Protein AF-A0A382D4C7-F1 (afdb_monomer_lite)

Secondary structure (DSSP, 8-state):
--------SS------------TT------------------GGGTTPBPTTSPBPPTTS----

Structure (mmCIF, N/CA/C/O backbone):
data_AF-A0A382D4C7-F1
#
_entry.id   AF-A0A382D4C7-F1
#
loop_
_atom_site.group_PDB
_atom_site.id
_atom_site.type_symbol
_atom_site.label_atom_id
_atom_site.label_alt_id
_atom_site.label_comp_id
_atom_site.label_asym_id
_atom_site.label_entity_id
_atom_site.label_seq_id
_atom_site.pdbx_PDB_ins_code
_atom_site.Cartn_x
_atom_site.Cartn_y
_atom_site.Cartn_z
_atom_site.occupancy
_atom_site.B_iso_or_equiv
_atom_site.auth_seq_id
_atom_site.auth_comp_id
_atom_site.auth_asym_id
_atom_site.auth_atom_id
_atom_site.pdbx_PDB_model_num
ATOM 1 N N . MET A 1 1 ? 9.762 -28.881 15.911 1.00 46.84 1 MET A N 1
ATOM 2 C CA . MET A 1 1 ? 10.218 -27.651 15.228 1.00 46.84 1 MET A CA 1
ATOM 3 C C . MET A 1 1 ? 9.022 -26.721 15.102 1.00 46.84 1 MET A C 1
ATOM 5 O O . MET A 1 1 ? 8.092 -27.056 14.385 1.00 46.84 1 MET A O 1
ATOM 9 N N . ILE A 1 2 ? 8.985 -25.629 15.870 1.00 52.16 2 ILE A N 1
ATOM 10 C CA . ILE A 1 2 ? 7.936 -24.605 15.762 1.00 52.16 2 ILE A CA 1
ATOM 11 C C . ILE A 1 2 ? 8.287 -23.762 14.535 1.00 52.16 2 ILE A C 1
ATOM 13 O O . ILE A 1 2 ? 9.238 -22.988 14.569 1.00 52.16 2 ILE A O 1
ATOM 17 N N . GLY A 1 3 ? 7.592 -24.000 13.424 1.00 54.47 3 GLY A N 1
ATOM 18 C CA . GLY A 1 3 ? 7.751 -23.218 12.205 1.00 54.47 3 GLY A CA 1
ATOM 19 C C . GLY A 1 3 ? 7.024 -21.889 12.349 1.00 54.47 3 GLY A C 1
ATOM 20 O O . GLY A 1 3 ? 5.815 -21.862 12.569 1.00 54.47 3 GLY A O 1
ATOM 21 N N . CYS A 1 4 ? 7.751 -20.787 12.208 1.00 63.34 4 CYS A N 1
ATOM 22 C CA . CYS A 1 4 ? 7.197 -19.476 11.894 1.00 63.34 4 CYS A CA 1
ATOM 23 C C . CYS A 1 4 ? 6.614 -19.523 10.470 1.00 63.34 4 CYS A C 1
ATOM 25 O O . CYS A 1 4 ? 7.226 -19.074 9.509 1.00 63.34 4 CYS A O 1
ATOM 27 N N . HIS A 1 5 ? 5.453 -20.160 10.320 1.00 58.06 5 HIS A N 1
ATOM 28 C CA . HIS A 1 5 ? 4.708 -20.178 9.067 1.00 58.06 5 HIS A CA 1
ATOM 29 C C . HIS A 1 5 ? 4.030 -18.819 8.869 1.00 58.06 5 HIS A C 1
ATOM 31 O O . HIS A 1 5 ? 3.505 -18.259 9.835 1.00 58.06 5 HIS A O 1
ATOM 37 N N . SER A 1 6 ? 4.048 -18.293 7.643 1.00 61.97 6 SER A N 1
ATOM 38 C CA . SER A 1 6 ? 3.407 -17.028 7.281 1.00 61.97 6 SER A CA 1
ATOM 39 C C . SER A 1 6 ? 1.903 -17.107 7.557 1.00 61.97 6 SER A C 1
ATOM 41 O O . SER A 1 6 ? 1.129 -17.593 6.737 1.00 61.97 6 SER A O 1
ATOM 43 N N . SER A 1 7 ? 1.464 -16.661 8.735 1.00 60.78 7 SER A N 1
ATOM 44 C CA . SER A 1 7 ? 0.051 -16.393 8.967 1.00 60.78 7 SER A CA 1
ATOM 45 C C . SER A 1 7 ? -0.354 -15.201 8.092 1.00 60.78 7 SER A C 1
ATOM 47 O O . SER A 1 7 ? 0.444 -14.274 7.924 1.00 60.78 7 SER A O 1
ATOM 49 N N . PRO A 1 8 ? -1.557 -15.213 7.489 1.00 61.38 8 PRO A N 1
ATOM 50 C CA . PRO A 1 8 ? -1.988 -14.149 6.590 1.00 61.38 8 PRO A CA 1
ATOM 51 C C . PRO A 1 8 ? -1.897 -12.801 7.303 1.00 61.38 8 PRO A C 1
ATOM 53 O O . PRO A 1 8 ? -2.613 -12.545 8.274 1.00 61.38 8 PRO A O 1
ATOM 56 N N . ARG A 1 9 ? -0.963 -11.963 6.832 1.00 64.88 9 ARG A N 1
ATOM 57 C CA . ARG A 1 9 ? -0.571 -10.712 7.495 1.00 64.88 9 ARG A CA 1
ATOM 58 C C . ARG A 1 9 ? -1.723 -9.715 7.574 1.00 64.88 9 ARG A C 1
ATOM 60 O O . ARG A 1 9 ? -1.801 -8.963 8.539 1.00 64.88 9 ARG A O 1
ATOM 67 N N . TYR A 1 10 ? -2.648 -9.759 6.618 1.00 68.56 10 TYR A N 1
ATOM 68 C CA . TYR A 1 10 ? -3.850 -8.934 6.596 1.00 68.56 10 TYR A CA 1
ATOM 69 C C . TYR A 1 10 ? -5.022 -9.723 5.993 1.00 68.56 10 TYR A C 1
ATOM 71 O O . TYR A 1 10 ? -4.844 -10.534 5.092 1.00 68.56 10 TYR A O 1
ATOM 79 N N . GLY A 1 11 ? -6.238 -9.511 6.508 1.00 63.88 11 GLY A N 1
ATOM 80 C CA . GLY A 1 11 ? -7.471 -10.007 5.878 1.00 63.88 11 GLY A CA 1
ATOM 81 C C . GLY A 1 11 ? -8.160 -11.224 6.506 1.00 63.88 11 GLY A C 1
ATOM 82 O O . GLY A 1 11 ? -9.312 -11.481 6.165 1.00 63.88 11 GLY A O 1
ATOM 83 N N . GLN A 1 12 ? -7.578 -11.934 7.479 1.00 59.50 12 GLN A N 1
ATOM 84 C CA . GLN A 1 12 ? -8.314 -13.017 8.152 1.00 59.50 12 GLN A CA 1
ATOM 85 C C . GLN A 1 12 ? -9.139 -12.528 9.344 1.00 59.50 12 GLN A C 1
ATOM 87 O O . GLN A 1 12 ? -8.740 -12.606 10.502 1.00 59.50 12 GLN A O 1
ATOM 92 N N . ARG A 1 13 ? -10.362 -12.072 9.053 1.00 59.47 13 ARG A N 1
ATOM 93 C CA . ARG A 1 13 ? -11.450 -12.038 10.040 1.00 59.47 13 ARG A CA 1
ATOM 94 C C . ARG A 1 13 ? -12.228 -13.351 9.985 1.00 59.47 13 ARG A C 1
ATOM 96 O O . ARG A 1 13 ? -13.351 -13.380 9.492 1.00 59.47 13 ARG A O 1
ATOM 103 N N . ASN A 1 14 ? -11.686 -14.415 10.577 1.00 57.25 14 ASN A N 1
ATOM 104 C CA . ASN A 1 14 ? -12.579 -15.429 11.129 1.00 57.25 14 ASN A CA 1
ATOM 105 C C . ASN A 1 14 ? -13.179 -14.833 12.404 1.00 57.25 14 ASN A C 1
ATOM 107 O O . A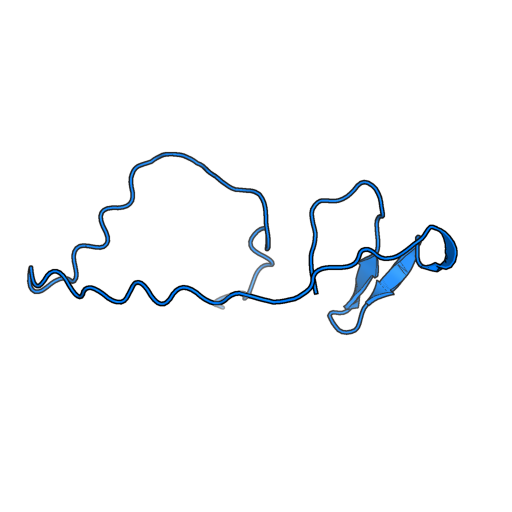SN A 1 14 ? -12.506 -14.668 13.416 1.00 57.25 14 ASN A O 1
ATOM 111 N N . SER A 1 15 ? -14.448 -14.432 12.331 1.00 54.72 15 SER A N 1
ATOM 112 C CA . SER A 1 15 ? -15.194 -13.807 13.427 1.00 54.72 15 SER A CA 1
ATOM 113 C C . SER A 1 15 ? -15.579 -14.808 14.531 1.00 54.72 15 SER A C 1
ATOM 115 O O . SER A 1 15 ? -16.650 -14.685 15.134 1.00 54.72 15 SER A O 1
ATOM 117 N N . SER A 1 16 ? -14.716 -15.775 14.861 1.00 49.81 16 SER A N 1
ATOM 118 C CA . SER A 1 16 ? -14.766 -16.353 16.198 1.00 49.81 16 SER A CA 1
ATOM 119 C C . SER A 1 16 ? -14.220 -15.273 17.123 1.00 49.81 16 SER A C 1
ATOM 121 O O . SER A 1 16 ? -13.052 -14.903 17.107 1.00 49.81 16 SER A O 1
ATOM 123 N N . ARG A 1 17 ? -15.140 -14.653 17.852 1.00 54.47 17 ARG A N 1
ATOM 124 C CA . ARG A 1 17 ? -14.918 -13.604 18.841 1.00 54.47 17 ARG A CA 1
ATOM 125 C C . ARG A 1 17 ? -13.884 -14.106 19.861 1.00 54.47 17 ARG A C 1
ATOM 127 O O . ARG A 1 17 ? -14.274 -14.621 20.906 1.00 54.47 17 ARG A O 1
ATOM 134 N N . MET A 1 18 ? -12.585 -13.999 19.565 1.00 54.00 18 MET A N 1
ATOM 135 C CA . MET A 1 18 ? -11.523 -14.332 20.510 1.00 54.00 18 MET A CA 1
ATOM 136 C C . MET A 1 18 ? -11.596 -13.296 21.622 1.00 54.00 18 MET A C 1
ATOM 138 O O . MET A 1 18 ? -11.042 -12.202 21.551 1.00 54.00 18 MET A O 1
ATOM 142 N N . LYS A 1 19 ? -12.364 -13.630 22.657 1.00 45.28 19 LYS A N 1
ATOM 143 C CA . LYS A 1 19 ? -12.210 -13.041 23.975 1.00 45.28 19 LYS A CA 1
ATOM 144 C C . LYS A 1 19 ? -10.782 -13.380 24.393 1.00 45.28 19 LYS A C 1
ATOM 146 O O . LYS A 1 19 ? -10.532 -14.500 24.823 1.00 45.28 19 LYS A O 1
ATOM 151 N N . THR A 1 20 ? -9.859 -12.437 24.258 1.00 51.00 20 THR A N 1
ATOM 152 C CA . THR A 1 20 ? -8.562 -12.493 24.934 1.00 51.00 20 THR A CA 1
ATOM 153 C C . THR A 1 20 ? -8.843 -12.357 26.431 1.00 51.00 20 THR A C 1
ATOM 155 O O . THR A 1 20 ? -8.849 -11.264 26.991 1.00 51.00 20 THR A O 1
ATOM 158 N N . LYS A 1 21 ? -9.251 -13.459 27.063 1.00 47.91 21 LYS A N 1
ATOM 159 C CA . LYS A 1 21 ? -9.218 -13.587 28.513 1.00 47.91 21 LYS A CA 1
ATOM 160 C C . LYS A 1 21 ? -7.811 -14.054 28.831 1.00 47.91 21 LYS A C 1
ATOM 162 O O . LYS A 1 21 ? -7.465 -15.191 28.525 1.00 47.91 21 LYS A O 1
ATOM 167 N N . ASP A 1 22 ? -7.016 -13.168 29.413 1.00 55.38 22 ASP A N 1
ATOM 168 C CA . ASP A 1 22 ? -5.807 -13.577 30.110 1.00 55.38 22 ASP A CA 1
ATOM 169 C C . ASP A 1 22 ? -6.191 -14.668 31.130 1.00 55.38 22 ASP A C 1
ATOM 171 O O . ASP A 1 22 ? -7.271 -14.603 31.731 1.00 55.38 22 ASP A O 1
ATOM 175 N N . ALA A 1 23 ? -5.334 -15.673 31.335 1.00 60.09 23 ALA A N 1
ATOM 176 C CA . ALA A 1 23 ? -5.589 -16.814 32.230 1.00 60.09 23 ALA A CA 1
ATOM 177 C C . ALA A 1 23 ? -5.921 -16.413 33.691 1.00 60.09 23 ALA A C 1
ATOM 179 O O . ALA A 1 23 ? -6.367 -17.242 34.476 1.00 60.09 23 ALA A O 1
ATOM 180 N N . SER A 1 24 ? -5.740 -15.134 34.044 1.00 61.56 24 SER A N 1
ATOM 181 C CA . SER A 1 24 ? -6.022 -14.524 35.348 1.00 61.56 24 SER A CA 1
ATOM 182 C C . SER A 1 24 ? -7.330 -13.715 35.418 1.00 61.56 24 SER A C 1
ATOM 184 O O . SER A 1 24 ? -7.608 -13.091 36.441 1.00 61.56 24 SER A O 1
ATOM 186 N N . GLY A 1 25 ? -8.139 -13.670 34.352 1.00 58.06 25 GLY A N 1
ATOM 187 C CA . GLY A 1 25 ? -9.435 -12.977 34.355 1.00 58.06 25 GLY A CA 1
ATOM 188 C C . GLY A 1 25 ? -9.365 -11.442 34.386 1.00 58.06 25 GLY A C 1
ATOM 189 O O . GLY A 1 25 ? -10.413 -10.792 34.423 1.00 58.06 25 GLY A O 1
ATOM 190 N N . LYS A 1 26 ? -8.171 -10.835 34.325 1.00 57.97 26 LYS A N 1
ATOM 191 C CA . LYS A 1 26 ? -8.023 -9.382 34.166 1.00 57.97 26 LYS A CA 1
ATOM 192 C C . LYS A 1 26 ? -8.261 -8.982 32.714 1.00 57.97 26 LYS A C 1
ATOM 194 O O . LYS A 1 26 ? -7.613 -9.482 31.808 1.00 57.97 26 LYS A O 1
ATOM 199 N N . VAL A 1 27 ? -9.176 -8.039 32.497 1.00 64.00 27 VAL A N 1
ATOM 200 C CA . VAL A 1 27 ? -9.339 -7.370 31.202 1.00 64.00 27 VAL A CA 1
ATOM 201 C C . VAL A 1 27 ? -8.210 -6.357 31.066 1.00 64.00 27 VAL A C 1
ATOM 203 O O . VAL A 1 27 ? -8.304 -5.232 31.560 1.00 64.00 27 VAL A O 1
ATOM 206 N N . THR A 1 28 ? -7.123 -6.752 30.419 1.00 64.62 28 THR A N 1
ATOM 207 C CA . THR A 1 28 ? -6.062 -5.820 30.062 1.00 64.62 28 THR A CA 1
ATOM 208 C C . THR A 1 28 ? -6.505 -4.993 28.848 1.00 64.62 28 THR A C 1
ATOM 210 O O . THR A 1 28 ? -6.695 -5.482 27.735 1.00 64.62 28 THR A O 1
ATOM 213 N N . LYS A 1 29 ? -6.775 -3.698 29.055 1.00 65.06 29 LYS A N 1
ATOM 214 C CA . LYS A 1 29 ? -7.285 -2.804 28.000 1.00 65.06 29 LYS A CA 1
ATOM 215 C C . LYS A 1 29 ? -6.128 -2.280 27.138 1.00 65.06 29 LYS A C 1
ATOM 217 O O . LYS A 1 29 ? -5.880 -1.081 27.088 1.00 65.06 29 LYS A O 1
ATOM 222 N N . HIS A 1 30 ? -5.416 -3.164 26.442 1.00 68.81 30 HIS A N 1
ATOM 223 C CA . HIS A 1 30 ? -4.281 -2.801 25.576 1.00 68.81 30 HIS A CA 1
ATOM 224 C C . HIS A 1 30 ? -4.704 -2.293 24.184 1.00 68.81 30 HIS A C 1
ATOM 226 O O . HIS A 1 30 ? -4.059 -2.592 23.180 1.00 68.81 30 HIS A O 1
ATOM 232 N N . ARG A 1 31 ? -5.797 -1.524 24.074 1.00 71.06 31 ARG A N 1
ATOM 233 C CA . ARG A 1 31 ? -6.227 -0.993 22.770 1.00 71.06 31 ARG A CA 1
ATOM 234 C C . ARG A 1 31 ? -5.500 0.317 22.472 1.00 71.06 31 ARG A C 1
ATOM 236 O O . ARG A 1 31 ? -6.004 1.391 22.784 1.00 71.06 31 ARG A O 1
ATOM 243 N N . LYS A 1 32 ? -4.319 0.215 21.862 1.00 81.12 32 LYS A N 1
ATOM 244 C CA . LYS A 1 32 ? -3.579 1.363 21.324 1.00 81.12 32 LYS A CA 1
ATOM 245 C C . LYS A 1 32 ? -4.016 1.605 19.875 1.00 81.12 32 LYS A C 1
ATOM 247 O O . LYS A 1 32 ? -3.814 0.744 19.026 1.00 81.12 32 LYS A O 1
ATOM 252 N N . SER A 1 33 ? -4.653 2.743 19.601 1.00 85.50 33 SER A N 1
ATOM 253 C CA . SER A 1 33 ? -4.950 3.198 18.236 1.00 85.50 33 SER A CA 1
ATOM 254 C C . SER A 1 33 ? -3.802 4.060 17.720 1.00 85.50 33 SER A C 1
ATOM 256 O O . SER A 1 33 ? -3.364 4.967 18.425 1.00 85.50 33 SER A O 1
ATOM 258 N N . MET A 1 34 ? -3.334 3.790 16.504 1.00 86.88 34 MET A N 1
ATOM 259 C CA . MET A 1 34 ? -2.333 4.601 15.808 1.00 86.88 34 MET A CA 1
ATOM 260 C C . MET A 1 34 ? -2.925 5.072 14.479 1.00 86.88 34 MET A C 1
ATOM 262 O O . MET A 1 34 ? -3.633 4.312 13.821 1.00 86.88 34 MET A O 1
ATOM 266 N N . THR A 1 35 ? -2.665 6.324 14.114 1.00 92.69 35 THR A N 1
ATOM 267 C CA . THR A 1 35 ? -3.068 6.932 12.841 1.00 92.69 35 THR A CA 1
ATOM 268 C C . THR A 1 35 ? -1.822 7.325 12.055 1.00 92.69 35 THR A C 1
ATOM 270 O O . THR A 1 35 ? -0.795 7.665 12.639 1.00 92.69 35 THR A O 1
ATOM 273 N N . GLY A 1 36 ? -1.907 7.268 10.729 1.00 94.25 36 GLY A N 1
ATOM 274 C CA . GLY A 1 36 ? -0.802 7.586 9.831 1.00 94.25 36 GLY A CA 1
ATOM 275 C C . GLY A 1 36 ? -1.285 7.721 8.391 1.00 94.25 36 GLY A C 1
ATOM 276 O O . GLY A 1 36 ? -2.450 7.451 8.095 1.00 94.25 36 GLY A O 1
ATOM 277 N N . VAL A 1 37 ? -0.389 8.157 7.507 1.00 96.38 37 VAL A N 1
ATOM 278 C CA . VAL A 1 37 ? -0.650 8.213 6.065 1.00 96.38 37 VAL A CA 1
ATOM 279 C C . VAL A 1 37 ? -0.451 6.822 5.477 1.00 96.38 37 VAL A C 1
ATOM 281 O O . VAL A 1 37 ? 0.511 6.137 5.816 1.00 96.38 37 VAL A O 1
ATOM 284 N N . SER A 1 38 ? -1.358 6.420 4.593 1.00 92.19 38 SER A N 1
ATOM 285 C CA . SER A 1 38 ? -1.250 5.186 3.824 1.00 92.19 38 SER A CA 1
ATOM 286 C C . SER A 1 38 ? -1.128 5.528 2.344 1.00 92.19 38 SER A C 1
ATOM 288 O O . SER A 1 38 ?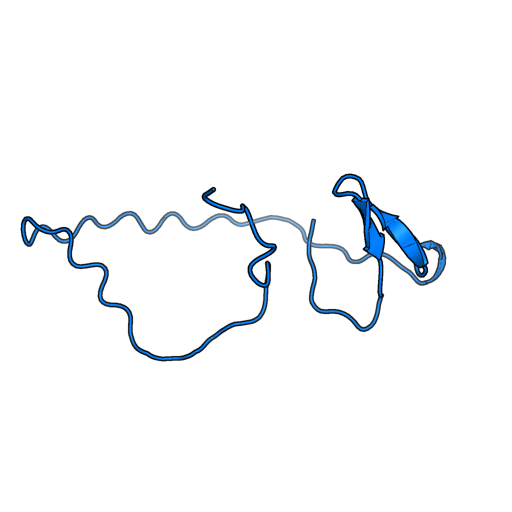 -1.810 6.422 1.842 1.00 92.19 38 SER A O 1
ATOM 290 N N . SER A 1 39 ? -0.246 4.811 1.662 1.00 93.62 39 SER A N 1
ATOM 291 C CA . SER A 1 39 ? -0.092 4.802 0.213 1.00 93.62 39 SER A CA 1
ATOM 292 C C . SER A 1 39 ? -0.022 3.350 -0.262 1.00 93.62 39 SER A C 1
ATOM 294 O O . SER A 1 39 ? 0.153 2.434 0.543 1.00 93.62 39 SER A O 1
ATOM 296 N N . PHE A 1 40 ? -0.192 3.133 -1.563 1.00 92.19 40 PHE A N 1
ATOM 297 C CA . PHE A 1 40 ? -0.103 1.812 -2.180 1.00 92.19 40 PHE A CA 1
ATOM 298 C C . PHE A 1 40 ? 1.024 1.788 -3.216 1.00 92.19 40 PHE A C 1
ATOM 300 O O . PHE A 1 40 ? 1.395 2.829 -3.764 1.00 92.19 40 PHE A O 1
ATOM 307 N N . TYR A 1 41 ? 1.576 0.603 -3.471 1.00 93.38 41 TYR A N 1
ATOM 308 C CA . TYR A 1 41 ? 2.561 0.408 -4.529 1.00 93.38 41 TYR A CA 1
ATOM 309 C C . TYR A 1 41 ? 1.868 0.227 -5.881 1.00 93.38 41 TYR A C 1
ATOM 311 O O . TYR A 1 41 ? 0.851 -0.452 -5.978 1.00 93.38 41 TYR A O 1
ATOM 319 N N . ALA A 1 42 ? 2.426 0.851 -6.916 1.00 92.50 42 ALA A N 1
ATOM 320 C CA . ALA A 1 42 ? 1.918 0.766 -8.279 1.00 92.50 42 ALA A CA 1
ATOM 321 C C . ALA A 1 42 ? 2.436 -0.486 -9.017 1.00 92.50 42 ALA A C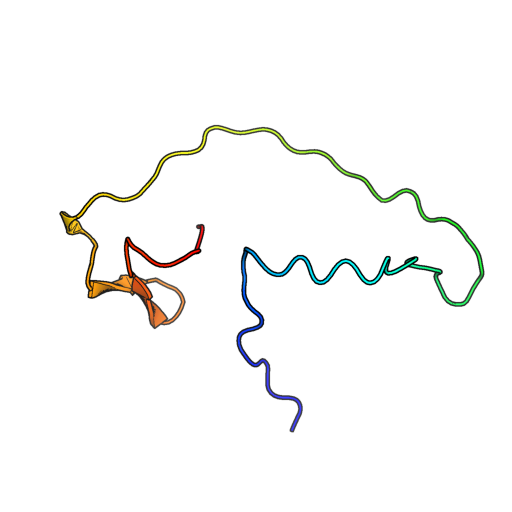 1
ATOM 323 O O . ALA A 1 42 ? 3.275 -1.237 -8.510 1.00 92.50 42 ALA A O 1
ATOM 324 N N . GLU A 1 43 ? 1.958 -0.663 -10.249 1.00 94.56 43 GLU A N 1
ATOM 325 C CA . GLU A 1 43 ? 2.257 -1.791 -11.144 1.00 94.56 43 GLU A CA 1
ATOM 326 C C . GLU A 1 43 ? 3.756 -2.028 -11.365 1.00 94.56 43 GLU A C 1
ATOM 328 O O . GLU A 1 43 ? 4.180 -3.176 -11.472 1.00 94.56 43 GLU A O 1
ATOM 333 N N . ASP A 1 44 ? 4.576 -0.973 -11.319 1.00 95.44 44 ASP A N 1
ATOM 334 C CA . ASP A 1 44 ? 6.038 -1.048 -11.445 1.00 95.4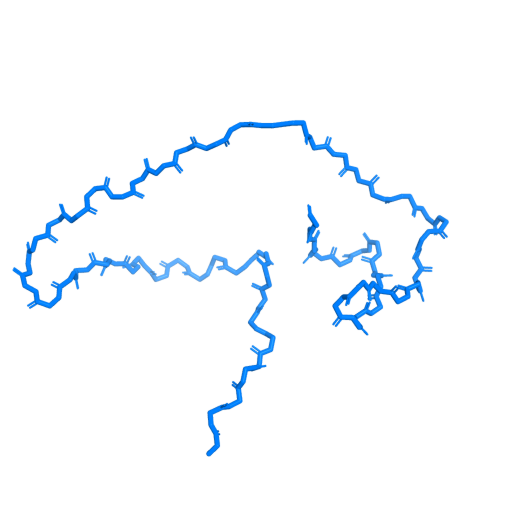4 44 ASP A CA 1
ATOM 335 C C . ASP A 1 44 ? 6.699 -2.008 -10.448 1.00 95.44 44 ASP A C 1
ATOM 337 O O . ASP A 1 44 ? 7.848 -2.418 -10.642 1.00 95.44 44 ASP A O 1
ATOM 341 N N . PHE A 1 45 ? 6.026 -2.338 -9.345 1.00 93.19 45 PHE A N 1
ATOM 342 C CA . PHE A 1 45 ? 6.542 -3.231 -8.312 1.00 93.19 45 PHE A CA 1
ATOM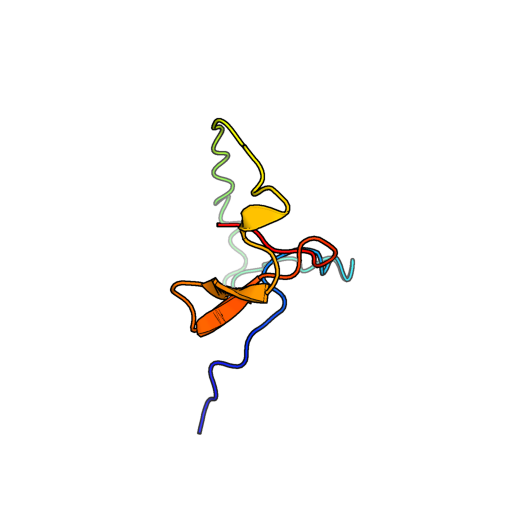 343 C C . PHE A 1 45 ? 5.964 -4.641 -8.380 1.00 93.19 45 PHE A C 1
ATOM 345 O O . PHE A 1 45 ? 6.472 -5.524 -7.684 1.00 93.19 45 PHE A O 1
ATOM 352 N N . HIS A 1 46 ? 4.934 -4.879 -9.193 1.00 94.19 46 HIS A N 1
ATOM 353 C CA . HIS A 1 46 ? 4.314 -6.192 -9.307 1.00 94.19 46 HIS A CA 1
ATOM 354 C C . HIS A 1 46 ? 5.341 -7.241 -9.757 1.00 94.19 46 HIS A C 1
ATOM 356 O O . HIS A 1 46 ? 6.152 -7.003 -10.652 1.00 94.19 46 HIS A O 1
ATOM 362 N N . GLY A 1 47 ? 5.354 -8.393 -9.092 1.00 94.81 47 GLY A N 1
ATOM 363 C CA . GLY A 1 47 ? 6.318 -9.457 -9.360 1.00 94.81 47 GLY A CA 1
ATOM 364 C C . GLY A 1 47 ? 7.712 -9.229 -8.759 1.00 94.81 47 GLY A C 1
ATOM 365 O O . GLY A 1 47 ? 8.568 -10.103 -8.891 1.00 94.81 47 GLY A O 1
ATOM 366 N N . LYS A 1 48 ? 7.971 -8.106 -8.070 1.00 95.75 48 LYS A N 1
ATOM 367 C CA . LYS A 1 48 ? 9.257 -7.873 -7.389 1.00 95.75 48 LYS A CA 1
ATOM 368 C C . LYS A 1 48 ? 9.289 -8.512 -6.004 1.00 95.75 48 LYS A C 1
ATOM 370 O O . LYS A 1 48 ? 8.291 -8.545 -5.287 1.00 95.75 48 LYS A O 1
ATOM 375 N N . VAL A 1 49 ? 10.467 -8.987 -5.606 1.00 95.12 49 VAL A N 1
ATOM 376 C CA . VAL A 1 49 ? 10.702 -9.572 -4.280 1.00 95.12 49 VAL A CA 1
ATOM 377 C C . VAL A 1 49 ? 10.766 -8.463 -3.227 1.00 95.12 49 VAL A C 1
ATOM 379 O O . VAL A 1 49 ? 11.525 -7.504 -3.360 1.00 95.12 49 VAL A O 1
ATOM 382 N N . THR A 1 50 ? 9.958 -8.596 -2.178 1.00 93.81 50 THR A N 1
ATOM 383 C CA . THR A 1 50 ? 9.929 -7.684 -1.026 1.00 93.81 50 THR A CA 1
ATOM 384 C C . THR A 1 50 ? 11.035 -8.017 -0.018 1.00 93.81 50 THR A C 1
ATOM 386 O O . THR A 1 50 ? 11.641 -9.085 -0.073 1.00 93.81 50 THR A O 1
ATOM 389 N N . ALA A 1 51 ? 11.278 -7.142 0.967 1.00 93.62 51 ALA A N 1
ATOM 390 C CA . ALA A 1 51 ? 12.286 -7.369 2.015 1.00 93.62 51 ALA A CA 1
ATOM 391 C C . ALA A 1 51 ? 12.045 -8.645 2.847 1.00 93.62 51 ALA A C 1
ATOM 393 O O . ALA A 1 51 ? 12.974 -9.206 3.418 1.00 93.62 51 ALA A O 1
ATOM 394 N N . ASN A 1 52 ? 10.799 -9.121 2.887 1.00 88.94 52 ASN A N 1
ATOM 395 C CA . ASN A 1 52 ? 10.423 -10.361 3.559 1.00 88.94 52 ASN A CA 1
ATOM 396 C C . ASN A 1 52 ? 10.656 -11.614 2.692 1.00 88.94 52 ASN A C 1
ATOM 398 O O . ASN A 1 52 ? 10.339 -12.715 3.133 1.00 88.94 52 ASN A O 1
ATOM 402 N N . GLY A 1 53 ? 11.154 -11.459 1.460 1.00 92.31 53 GLY A N 1
ATOM 403 C CA . GLY A 1 53 ? 11.394 -12.545 0.505 1.00 92.31 53 GLY A CA 1
ATOM 404 C C . GLY A 1 53 ? 10.164 -12.983 -0.300 1.00 92.31 53 GLY A C 1
ATOM 405 O O . GLY A 1 53 ? 10.298 -13.752 -1.246 1.00 92.31 53 GLY A O 1
ATOM 406 N N . GLU A 1 54 ? 8.970 -12.484 0.029 1.00 90.25 54 GLU A N 1
ATOM 407 C CA . GLU A 1 54 ? 7.734 -12.752 -0.717 1.00 90.25 54 GLU A CA 1
ATOM 408 C C . GLU A 1 54 ? 7.665 -11.871 -1.973 1.00 90.25 54 GLU A C 1
ATOM 410 O O . GLU A 1 54 ? 8.083 -10.710 -1.948 1.00 90.25 54 GLU A O 1
ATOM 415 N N . THR A 1 55 ? 7.124 -12.404 -3.069 1.00 92.94 55 THR A N 1
ATOM 416 C CA . THR A 1 55 ? 6.898 -11.637 -4.304 1.00 92.94 55 THR A CA 1
ATOM 417 C C . THR A 1 55 ? 5.652 -10.765 -4.159 1.00 92.94 55 THR A C 1
ATOM 419 O O . THR A 1 55 ? 4.604 -11.257 -3.745 1.00 92.94 55 THR A O 1
ATOM 422 N N . TYR A 1 56 ? 5.756 -9.476 -4.488 1.00 92.81 56 TYR A N 1
ATOM 423 C CA . TYR A 1 56 ? 4.634 -8.546 -4.413 1.00 92.81 56 TYR A CA 1
ATOM 424 C C . TYR A 1 56 ? 3.604 -8.825 -5.514 1.00 92.81 56 TYR A C 1
ATOM 426 O O . TYR A 1 56 ? 3.873 -8.664 -6.705 1.00 92.81 56 TYR A O 1
ATOM 434 N N . ASP A 1 57 ? 2.399 -9.199 -5.099 1.00 92.38 57 ASP A N 1
ATOM 435 C CA . ASP A 1 57 ? 1.220 -9.283 -5.951 1.00 92.38 57 ASP A CA 1
ATOM 436 C C . ASP A 1 57 ? 0.307 -8.079 -5.678 1.00 92.38 57 ASP A C 1
ATOM 438 O O . ASP A 1 57 ? -0.156 -7.899 -4.552 1.00 92.38 57 ASP A O 1
ATOM 442 N N . MET A 1 58 ? 0.038 -7.264 -6.702 1.00 93.12 58 MET A N 1
ATOM 443 C CA . MET A 1 58 ? -0.814 -6.076 -6.582 1.00 93.12 58 MET A CA 1
ATOM 444 C C . MET A 1 58 ? -2.285 -6.445 -6.337 1.00 93.12 58 MET A C 1
ATOM 446 O O . MET A 1 58 ? -3.031 -5.655 -5.761 1.00 93.12 58 MET A O 1
ATOM 450 N N . TYR A 1 59 ? -2.697 -7.653 -6.730 1.00 92.50 59 TYR A N 1
ATOM 451 C CA . TYR A 1 59 ? -4.039 -8.180 -6.476 1.00 92.50 59 TYR A CA 1
ATOM 452 C C . TYR A 1 59 ? -4.139 -8.912 -5.128 1.00 92.50 59 TYR A C 1
ATOM 454 O O . TYR A 1 59 ? -5.234 -9.276 -4.692 1.00 92.50 59 TYR A O 1
ATOM 462 N N . GLY A 1 60 ? -3.006 -9.119 -4.450 1.00 88.94 60 GLY A N 1
ATOM 463 C CA . GLY A 1 60 ? -2.932 -9.748 -3.138 1.00 88.94 60 GLY A CA 1
ATOM 464 C C . GLY A 1 60 ? -3.232 -8.780 -1.988 1.00 88.94 60 GLY A C 1
ATOM 465 O O . GLY A 1 60 ? -2.954 -7.585 -2.049 1.00 88.94 60 GLY A O 1
ATOM 466 N N . LEU A 1 61 ? -3.763 -9.306 -0.879 1.00 88.88 61 LEU A N 1
ATOM 467 C CA . LEU A 1 61 ? -3.955 -8.541 0.359 1.00 88.88 61 LEU A CA 1
ATOM 468 C C . LEU A 1 61 ? -2.685 -8.561 1.219 1.00 88.88 61 LEU A C 1
ATOM 470 O O . LEU A 1 61 ? -2.479 -9.465 2.030 1.00 88.88 61 LEU A O 1
ATOM 474 N N . THR A 1 62 ? -1.849 -7.537 1.067 1.00 88.69 62 THR A N 1
ATOM 475 C CA . THR A 1 62 ? -0.619 -7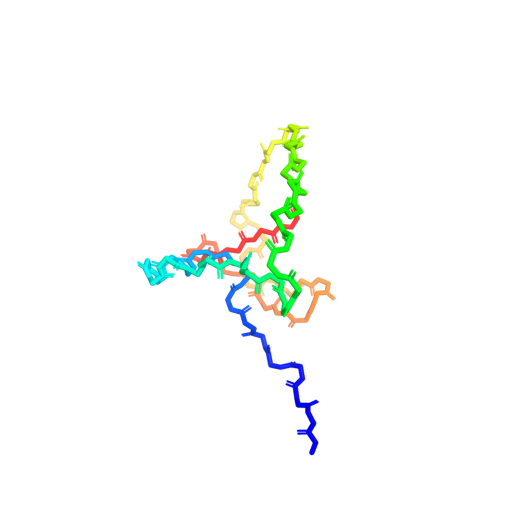.347 1.850 1.00 88.69 62 THR A CA 1
ATOM 476 C C . THR A 1 62 ? -0.388 -5.867 2.176 1.00 88.69 62 THR A C 1
ATOM 478 O O . THR A 1 62 ? -0.946 -4.996 1.512 1.00 88.69 62 THR A O 1
ATOM 481 N N . ALA A 1 63 ? 0.402 -5.570 3.210 1.00 87.88 63 ALA A N 1
ATOM 482 C CA . ALA A 1 63 ? 0.791 -4.208 3.585 1.00 87.88 63 ALA A CA 1
ATOM 483 C C . ALA A 1 63 ? 2.235 -4.179 4.110 1.00 87.88 63 ALA A C 1
ATOM 485 O O . ALA A 1 63 ? 2.754 -5.207 4.559 1.00 87.88 63 ALA A O 1
ATOM 486 N N . ALA A 1 64 ? 2.851 -2.999 4.046 1.00 85.69 64 ALA A N 1
ATOM 487 C CA . ALA A 1 64 ? 4.200 -2.700 4.523 1.00 85.69 64 ALA A CA 1
ATOM 488 C C . ALA A 1 64 ? 4.172 -1.545 5.531 1.00 85.69 64 ALA A C 1
ATOM 490 O O . ALA A 1 64 ? 3.260 -0.691 5.417 1.00 85.69 64 ALA A O 1
#

Organism: NCBI:txid408172

pLDDT: mean 75.67, std 17.32, range [45.28, 96.38]

Radius of gyration: 16.9 Å; chains: 1; bounding box: 28×36×47 Å

Sequence (64 aa):
MIGCHSSPRYGQRNSSRMKTKDASGKVTKHRKSMTGVSSFYAEDFHGKVTANGETYDMYGLTAA

Foldseek 3Di:
DPDPDDDPPDDDPPVPPPPPQDPVRDPDPPDDDDDDDDDDDDPVQAQPQDPVRDGDHSPDDDDD

InterPro domains:
  IPR036908 RlpA-like domain superfamily [G3DSA:2.40.40.10] (33-64)